Protein AF-A0A3A0CJB0-F1 (afdb_monomer_lite)

Foldseek 3Di:
DDDPDPPPPPPPPPPDPDPPDPDVVVVVVVVVVVVVVVCVVPVPVSVVVVVVVVVVVVVVVVVVVVVVVVVVVCVVDPPSVVDDQDWDQDPNDTDQADVFVVCVVPPVVDPGGDGDDPDQDFDDDDNDTDGDD

Sequence (133 aa):
MLMWISECGLKTSIQHPQSQIPNGEAMLGNYLRIALRNLLKHKGYSFINLFGLALGLSCCILLANLILHELSYDKFHEKAERIHRVVLTLKGETGYATPAPALEQQIPEIEKAVRFLSTQTVVQYEEKMFVES

Structure (mmCIF, N/CA/C/O backbone):
data_AF-A0A3A0CJB0-F1
#
_entry.id   AF-A0A3A0CJB0-F1
#
loop_
_atom_site.group_PDB
_atom_site.id
_atom_site.type_symbol
_atom_site.label_atom_id
_atom_site.label_alt_id
_atom_site.label_comp_id
_atom_site.label_asym_id
_atom_site.label_entity_id
_atom_site.label_seq_id
_atom_site.pdbx_PDB_ins_code
_atom_site.Cartn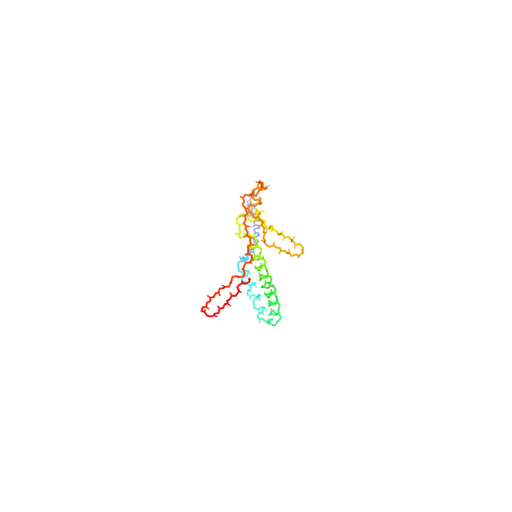_x
_atom_site.Cartn_y
_atom_site.Cartn_z
_atom_site.occupancy
_atom_site.B_iso_or_equiv
_atom_site.auth_seq_id
_atom_site.auth_comp_id
_atom_site.auth_asym_id
_atom_site.auth_atom_id
_atom_site.pdbx_PDB_model_num
ATOM 1 N N . MET A 1 1 ? -3.882 62.899 -74.659 1.00 43.78 1 MET A N 1
ATOM 2 C CA . MET A 1 1 ? -5.295 62.465 -74.636 1.00 43.78 1 MET A CA 1
ATOM 3 C C . MET A 1 1 ? -5.320 60.990 -74.237 1.00 43.78 1 MET A C 1
ATOM 5 O O . MET A 1 1 ? -5.319 60.110 -75.075 1.00 43.78 1 MET A O 1
ATOM 9 N N . LEU A 1 2 ? -4.914 60.712 -72.997 1.00 46.31 2 LEU A N 1
ATOM 10 C CA . LEU A 1 2 ? -5.832 60.454 -71.874 1.00 46.31 2 LEU A CA 1
ATOM 11 C C . LEU A 1 2 ? -6.628 59.139 -72.013 1.00 46.31 2 LEU A C 1
ATOM 13 O O . LEU A 1 2 ? -7.817 59.110 -71.739 1.00 46.31 2 LEU A O 1
ATOM 17 N N . MET A 1 3 ? -5.977 58.049 -72.430 1.00 45.81 3 MET A N 1
ATOM 18 C CA . MET A 1 3 ? -6.575 56.700 -72.410 1.00 45.81 3 MET A CA 1
ATOM 19 C C . MET A 1 3 ? -5.622 55.604 -71.897 1.00 45.81 3 MET A C 1
ATOM 21 O O . MET A 1 3 ? -5.921 54.426 -72.028 1.00 45.81 3 MET A O 1
ATOM 25 N N . TRP A 1 4 ? -4.480 55.966 -71.298 1.00 38.88 4 TRP A N 1
ATOM 26 C CA . TRP A 1 4 ? -3.404 55.011 -70.971 1.00 38.88 4 TRP A CA 1
ATOM 27 C C . TRP A 1 4 ? -3.021 54.943 -69.480 1.00 38.88 4 TRP A C 1
ATOM 29 O O . TRP A 1 4 ? -1.917 54.530 -69.151 1.00 38.88 4 TRP A O 1
ATOM 39 N N . ILE A 1 5 ? -3.907 55.360 -68.563 1.00 48.25 5 ILE A N 1
ATOM 40 C CA . ILE A 1 5 ? -3.621 55.373 -67.106 1.00 48.25 5 ILE A CA 1
ATOM 41 C C . ILE A 1 5 ? -4.540 54.423 -66.300 1.00 48.25 5 ILE A C 1
ATOM 43 O O . ILE A 1 5 ? -4.439 54.363 -65.082 1.00 48.25 5 ILE A O 1
ATOM 47 N N . SER A 1 6 ? -5.413 53.618 -66.922 1.00 55.12 6 SER A N 1
ATOM 48 C CA . SER A 1 6 ? -6.436 52.877 -66.150 1.00 55.12 6 SER A CA 1
ATOM 49 C C . SER A 1 6 ? -6.124 51.419 -65.771 1.00 55.12 6 SER A C 1
ATOM 51 O O . SER A 1 6 ? -6.964 50.811 -65.114 1.00 55.12 6 SER A O 1
ATOM 53 N N . GLU A 1 7 ? -4.966 50.839 -66.115 1.00 56.97 7 GLU A N 1
ATOM 54 C CA . GLU A 1 7 ? -4.713 49.402 -65.851 1.00 56.97 7 GLU A CA 1
ATOM 55 C C . GLU A 1 7 ? -3.355 49.057 -65.212 1.00 56.97 7 GLU A C 1
ATOM 57 O O . GLU A 1 7 ? -2.895 47.924 -65.293 1.00 56.97 7 GLU A O 1
ATOM 62 N N . CYS A 1 8 ? -2.730 49.971 -64.465 1.00 44.38 8 CYS A N 1
ATOM 63 C CA . CYS A 1 8 ? -1.638 49.596 -63.549 1.00 44.38 8 CYS A CA 1
ATOM 64 C C . CYS A 1 8 ? -2.172 49.260 -62.146 1.00 44.38 8 CYS A C 1
ATOM 66 O O . CYS A 1 8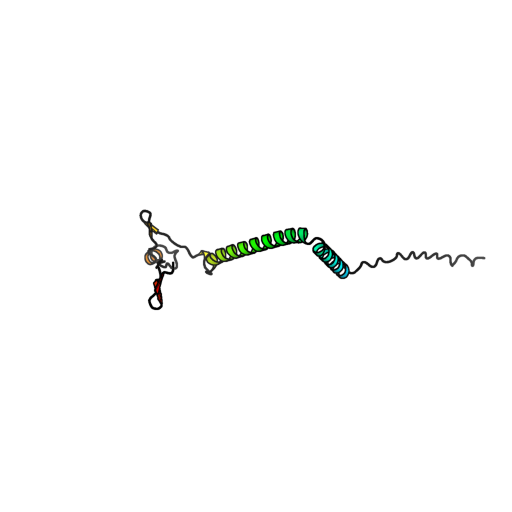 ? -1.703 49.766 -61.129 1.00 44.38 8 CYS A O 1
ATOM 68 N N . GLY A 1 9 ? -3.175 48.384 -62.088 1.00 52.38 9 GLY A N 1
ATOM 69 C CA . GLY A 1 9 ? -3.563 47.695 -60.862 1.00 52.38 9 GLY A CA 1
ATOM 70 C C . GLY A 1 9 ? -2.598 46.544 -60.604 1.00 52.38 9 GLY A C 1
ATOM 71 O O . GLY A 1 9 ? -2.927 45.392 -60.879 1.00 52.38 9 GLY A O 1
ATOM 72 N N . LEU A 1 10 ? -1.393 46.850 -60.112 1.00 50.12 10 LEU A N 1
ATOM 73 C CA . LEU A 1 10 ? -0.389 45.855 -59.737 1.00 50.12 10 LEU A CA 1
ATOM 74 C C . LEU A 1 10 ? -0.880 45.087 -58.499 1.00 50.12 10 LEU A C 1
ATOM 76 O O . LEU A 1 10 ? -0.536 45.389 -57.359 1.00 50.12 10 LEU A O 1
ATOM 80 N N . LYS A 1 11 ? -1.739 44.092 -58.721 1.00 55.75 11 LYS A N 1
ATOM 81 C CA . LYS A 1 11 ? -2.146 43.128 -57.704 1.00 55.75 11 LYS A CA 1
ATOM 82 C C . LYS A 1 11 ? -0.994 42.140 -57.528 1.00 55.75 11 LYS A C 1
ATOM 84 O O . LYS A 1 11 ? -1.006 41.044 -58.079 1.00 55.75 11 LYS A O 1
ATOM 89 N N . THR A 1 12 ? 0.034 42.531 -56.782 1.00 57.44 12 THR A N 1
ATOM 90 C CA . THR A 1 12 ? 1.063 41.603 -56.303 1.00 57.44 12 THR A CA 1
ATOM 91 C C . THR A 1 12 ? 0.447 40.718 -55.224 1.00 57.44 12 THR A C 1
ATOM 93 O O . THR A 1 12 ? 0.635 40.910 -54.026 1.00 57.44 12 THR A O 1
ATOM 96 N N . SER A 1 13 ? -0.344 39.728 -55.643 1.00 56.69 13 SER A N 1
ATOM 97 C CA . SER A 1 13 ? -0.757 38.639 -54.766 1.00 56.69 13 SER A CA 1
ATOM 98 C C . SER A 1 13 ? 0.456 37.747 -54.519 1.00 56.69 13 SER A C 1
ATOM 100 O O . SER A 1 13 ? 0.666 36.753 -55.212 1.00 56.69 13 SER A O 1
ATOM 102 N N . ILE A 1 14 ? 1.280 38.127 -53.545 1.00 63.25 14 ILE A N 1
ATOM 103 C CA . ILE A 1 14 ? 2.262 37.227 -52.951 1.00 63.25 14 ILE A CA 1
ATOM 104 C C . ILE A 1 14 ? 1.447 36.138 -52.248 1.00 63.25 14 ILE A C 1
ATOM 106 O O . ILE A 1 14 ? 0.961 36.322 -51.133 1.00 63.25 14 ILE A O 1
ATOM 110 N N . GLN A 1 15 ? 1.217 35.021 -52.936 1.00 67.38 15 GLN A N 1
ATOM 111 C CA . GLN A 1 15 ? 0.691 33.819 -52.306 1.00 67.38 15 GLN A CA 1
ATOM 112 C C . GLN A 1 15 ? 1.795 33.263 -51.408 1.00 67.38 15 GLN A C 1
ATOM 114 O O . GLN A 1 15 ? 2.752 32.653 -51.880 1.00 67.38 15 GLN A O 1
ATOM 119 N N . HIS A 1 16 ? 1.681 33.504 -50.103 1.00 62.53 16 HIS A N 1
ATOM 120 C CA . HIS A 1 16 ? 2.472 32.774 -49.121 1.00 62.53 16 HIS A CA 1
ATOM 121 C C . HIS A 1 16 ? 2.074 31.288 -49.200 1.00 62.53 16 HIS A C 1
ATOM 123 O O . HIS A 1 16 ? 0.880 30.990 -49.091 1.00 62.53 16 HIS A O 1
ATOM 129 N N . PRO A 1 17 ? 3.018 30.346 -49.395 1.00 63.34 17 PRO A N 1
ATOM 130 C CA . PRO A 1 17 ? 2.696 28.927 -49.380 1.00 63.34 17 PRO A CA 1
ATOM 131 C C . PRO A 1 17 ? 2.147 28.569 -47.998 1.00 63.34 17 PRO A C 1
ATOM 133 O O . PRO A 1 17 ? 2.796 28.798 -46.977 1.00 63.34 17 PRO A O 1
ATOM 136 N N . GLN A 1 18 ? 0.926 28.043 -47.966 1.00 64.44 18 GLN A N 1
ATOM 137 C CA . GLN A 1 18 ? 0.318 27.530 -46.744 1.00 64.44 18 GLN A CA 1
ATOM 138 C C . GLN A 1 18 ? 1.102 26.279 -46.331 1.00 64.44 18 GLN A C 1
ATOM 140 O O . GLN A 1 18 ? 1.071 25.266 -47.031 1.00 64.44 18 GLN A O 1
ATOM 145 N N . SER A 1 19 ? 1.838 26.350 -45.220 1.00 68.50 19 SER A N 1
ATOM 146 C CA . SER A 1 19 ? 2.476 25.179 -44.626 1.00 68.50 19 SER A CA 1
ATOM 147 C C . SER A 1 19 ? 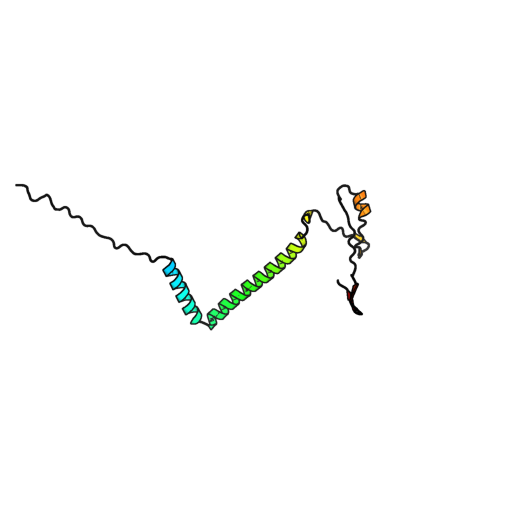1.382 24.222 -44.162 1.00 68.50 19 SER A C 1
ATOM 149 O O . SER A 1 19 ? 0.654 24.495 -43.210 1.00 68.50 19 SER A O 1
ATOM 151 N N . GLN A 1 20 ? 1.242 23.087 -44.843 1.00 66.81 20 GLN A N 1
ATOM 152 C CA . GLN A 1 20 ? 0.403 22.006 -44.341 1.00 66.81 20 GLN A CA 1
ATOM 153 C C . GLN A 1 20 ? 1.083 21.427 -43.097 1.00 66.81 20 GLN A C 1
ATOM 155 O O . GLN A 1 20 ? 2.032 20.651 -43.199 1.00 66.81 20 GLN A O 1
ATOM 160 N N . ILE A 1 21 ? 0.641 21.864 -41.915 1.00 66.75 21 ILE A N 1
ATOM 161 C CA . ILE A 1 21 ? 1.051 21.272 -40.643 1.00 66.75 21 ILE A CA 1
ATOM 162 C C . ILE A 1 21 ? 0.514 19.834 -40.652 1.00 66.75 21 ILE A C 1
ATOM 164 O O . ILE A 1 21 ? -0.700 19.653 -40.769 1.00 66.75 21 ILE A O 1
ATOM 168 N N . PRO A 1 22 ? 1.371 18.802 -40.578 1.00 66.31 22 PRO A N 1
ATOM 169 C CA . PRO A 1 22 ? 0.896 17.429 -40.554 1.00 66.31 22 PRO A CA 1
ATOM 170 C C . PRO A 1 22 ? -0.028 17.231 -39.350 1.00 66.31 22 PRO A C 1
ATOM 172 O O . PRO A 1 22 ? 0.280 17.677 -38.244 1.00 66.31 22 PRO A O 1
ATOM 175 N N . ASN A 1 23 ? -1.157 16.552 -39.570 1.00 72.06 23 ASN A N 1
ATOM 176 C CA . ASN A 1 23 ? -2.091 16.179 -38.510 1.00 72.06 23 ASN A CA 1
ATOM 177 C C . ASN A 1 23 ? -1.309 15.502 -37.370 1.00 72.06 23 ASN A C 1
ATOM 179 O O . ASN A 1 23 ? -0.546 14.566 -37.621 1.00 72.06 23 ASN A O 1
ATOM 183 N N . GLY A 1 24 ? -1.478 15.971 -36.128 1.00 68.06 24 GLY A N 1
ATOM 184 C CA . GLY A 1 24 ? -0.687 15.514 -34.973 1.00 68.06 24 GLY A CA 1
ATOM 185 C C . GLY A 1 24 ? -0.704 13.994 -34.761 1.00 68.06 24 GLY A C 1
ATOM 186 O O . GLY A 1 24 ? 0.273 13.425 -34.273 1.00 68.06 24 GLY A O 1
ATOM 187 N N . GLU A 1 25 ? -1.758 13.321 -35.226 1.00 69.56 25 GLU A N 1
ATOM 188 C CA . GLU A 1 25 ? -1.886 11.861 -35.196 1.00 69.56 25 GLU A CA 1
ATOM 189 C C . GLU A 1 25 ? -0.808 11.142 -36.027 1.00 69.56 25 GLU A C 1
ATOM 191 O O . GLU A 1 25 ? -0.241 10.141 -35.584 1.00 69.56 25 GLU A O 1
ATOM 196 N N . ALA A 1 26 ? -0.443 11.684 -37.195 1.00 72.69 26 ALA A N 1
ATOM 197 C CA . ALA A 1 26 ? 0.606 11.117 -38.046 1.00 72.69 26 ALA A CA 1
ATOM 198 C C . ALA A 1 26 ? 2.008 11.298 -37.435 1.00 72.69 26 ALA A C 1
ATOM 200 O O . ALA A 1 26 ? 2.885 10.445 -37.596 1.00 72.69 26 ALA A O 1
ATOM 201 N N . MET A 1 27 ? 2.215 12.389 -36.692 1.00 81.62 27 MET A N 1
ATOM 202 C CA . MET A 1 27 ? 3.479 12.675 -36.013 1.00 81.62 27 MET A CA 1
ATOM 203 C C . MET A 1 27 ? 3.691 11.756 -34.803 1.00 81.62 27 MET A C 1
ATOM 205 O O . MET A 1 27 ? 4.758 11.151 -34.690 1.00 81.62 27 MET A O 1
ATOM 209 N N . LEU A 1 28 ? 2.677 11.576 -33.942 1.00 85.06 28 LEU A N 1
ATOM 210 C CA . LEU A 1 28 ? 2.753 10.685 -32.772 1.00 85.06 28 LEU A CA 1
ATOM 211 C C . LEU A 1 28 ? 3.105 9.247 -33.168 1.00 85.06 28 LEU A C 1
ATOM 213 O O . LEU A 1 28 ? 4.008 8.647 -32.581 1.00 85.06 28 LEU A O 1
ATOM 217 N N . GLY A 1 29 ? 2.461 8.718 -34.212 1.00 84.81 29 GLY A N 1
ATOM 218 C CA . GLY A 1 29 ? 2.752 7.378 -34.724 1.00 84.81 29 GLY A CA 1
ATOM 219 C C . GLY A 1 29 ? 4.201 7.218 -35.197 1.00 84.81 29 GLY A C 1
ATOM 220 O O . GLY A 1 29 ? 4.833 6.193 -34.930 1.00 84.81 29 GLY A O 1
ATOM 221 N N . ASN A 1 30 ? 4.768 8.242 -35.842 1.00 85.94 30 ASN A N 1
ATOM 222 C CA . ASN A 1 30 ? 6.163 8.214 -36.276 1.00 85.94 30 ASN A CA 1
ATOM 223 C C . ASN A 1 30 ? 7.138 8.252 -35.088 1.00 85.94 30 ASN A C 1
ATOM 225 O O . ASN A 1 30 ? 8.084 7.465 -35.054 1.00 85.94 30 ASN A O 1
ATOM 229 N N . TYR A 1 31 ? 6.892 9.092 -34.078 1.00 89.81 31 TYR A N 1
ATOM 230 C CA . TYR A 1 31 ? 7.727 9.136 -32.871 1.00 89.81 31 TYR A CA 1
ATOM 231 C C . TYR A 1 31 ? 7.697 7.816 -32.093 1.00 89.81 31 TYR A C 1
ATOM 233 O O . TYR A 1 31 ? 8.757 7.312 -31.720 1.00 89.81 31 TYR A O 1
ATOM 241 N N . LEU A 1 32 ? 6.519 7.207 -31.923 1.00 88.88 32 LEU A N 1
ATOM 242 C CA . LEU A 1 32 ? 6.368 5.875 -31.322 1.00 88.88 32 LEU A CA 1
ATOM 243 C C . LEU A 1 32 ? 7.138 4.810 -32.114 1.00 88.88 32 LEU A C 1
ATOM 245 O O . LEU A 1 32 ? 7.879 4.013 -31.537 1.00 88.88 32 LEU A O 1
ATOM 249 N N . ARG A 1 33 ? 7.036 4.828 -33.447 1.00 86.69 33 ARG A N 1
ATOM 250 C CA . ARG A 1 33 ? 7.748 3.887 -34.323 1.00 86.69 33 ARG A CA 1
ATOM 251 C C . ARG A 1 33 ? 9.268 4.050 -34.245 1.00 86.69 33 ARG A C 1
ATOM 253 O O . ARG A 1 33 ? 9.991 3.052 -34.214 1.00 86.69 33 ARG A O 1
ATOM 260 N N . ILE A 1 34 ? 9.760 5.288 -34.199 1.00 87.81 34 ILE A N 1
ATOM 261 C CA . ILE A 1 34 ? 11.189 5.599 -34.061 1.00 87.81 34 ILE A CA 1
ATOM 262 C C . ILE A 1 34 ? 11.694 5.181 -32.675 1.00 87.81 34 ILE A C 1
ATOM 264 O O . ILE A 1 34 ? 12.735 4.528 -32.584 1.00 87.81 34 ILE A O 1
ATOM 268 N N . ALA A 1 35 ? 10.945 5.488 -31.614 1.00 86.31 35 ALA A N 1
ATOM 269 C CA . ALA A 1 35 ? 11.281 5.112 -30.246 1.00 86.31 35 ALA A CA 1
ATOM 270 C C . ALA A 1 35 ? 11.374 3.588 -30.087 1.00 86.31 35 ALA A C 1
ATOM 272 O O . ALA A 1 35 ? 12.383 3.097 -29.587 1.00 86.31 35 ALA A O 1
ATOM 273 N N . LEU A 1 36 ? 10.397 2.832 -30.603 1.00 85.69 36 LEU A N 1
ATOM 274 C CA . LEU A 1 36 ? 10.410 1.364 -30.582 1.00 85.69 36 LEU A CA 1
ATOM 275 C C . LEU A 1 36 ? 11.610 0.787 -31.342 1.00 85.69 36 LEU A C 1
ATOM 277 O O . LEU A 1 36 ? 12.277 -0.127 -30.854 1.00 85.69 36 LEU A O 1
ATOM 281 N N . ARG A 1 37 ? 11.942 1.343 -32.515 1.00 85.88 37 ARG A N 1
ATOM 282 C CA . ARG A 1 37 ? 13.111 0.896 -33.287 1.00 85.88 37 ARG A CA 1
ATOM 283 C C . ARG A 1 37 ? 14.425 1.190 -32.562 1.00 85.88 37 ARG A C 1
ATOM 285 O O . ARG A 1 37 ? 15.356 0.394 -32.658 1.00 85.88 37 ARG A O 1
ATOM 292 N N . ASN A 1 38 ? 14.496 2.297 -31.826 1.00 84.50 38 ASN A N 1
ATOM 293 C CA . ASN A 1 38 ? 15.662 2.660 -31.025 1.00 84.50 38 ASN A CA 1
ATOM 294 C C . ASN A 1 38 ? 15.805 1.763 -29.780 1.00 84.50 38 ASN A C 1
ATOM 296 O O . ASN A 1 38 ? 16.893 1.266 -29.493 1.00 84.50 38 ASN A O 1
ATOM 300 N N . LEU A 1 39 ? 14.687 1.460 -29.113 1.00 85.19 39 LEU A N 1
ATOM 301 C CA . LEU A 1 39 ? 14.622 0.547 -27.967 1.00 85.19 39 LEU A CA 1
ATOM 302 C C . LEU A 1 39 ? 15.094 -0.870 -28.339 1.00 85.19 39 LEU A C 1
ATOM 304 O O . LEU A 1 39 ? 15.861 -1.496 -27.612 1.00 85.19 39 LEU A O 1
ATOM 308 N N . LEU A 1 40 ? 14.690 -1.356 -29.518 1.00 82.81 40 LEU A N 1
ATOM 309 C CA . LEU A 1 40 ? 15.100 -2.659 -30.052 1.00 82.81 40 LEU A CA 1
ATOM 310 C C . LEU A 1 40 ? 16.557 -2.692 -30.536 1.00 82.81 40 LEU A C 1
ATOM 312 O O . LEU A 1 40 ? 17.134 -3.776 -30.632 1.00 82.81 40 LEU A O 1
ATOM 316 N N . LYS A 1 41 ? 17.155 -1.537 -30.855 1.00 87.44 41 LYS A N 1
ATOM 317 C CA . LYS A 1 41 ? 18.561 -1.427 -31.275 1.00 87.44 41 LYS A CA 1
ATOM 318 C C . LYS A 1 41 ? 19.513 -1.449 -30.074 1.00 87.44 41 LYS A C 1
ATOM 320 O O . LYS A 1 41 ? 20.578 -2.051 -30.162 1.00 87.44 41 LYS A O 1
ATOM 325 N N . HIS A 1 42 ? 19.108 -0.870 -28.943 1.00 87.12 42 HIS A N 1
ATOM 326 C CA . HIS A 1 42 ? 19.898 -0.796 -27.706 1.00 87.12 42 HIS A CA 1
ATOM 327 C C . HIS A 1 42 ? 19.360 -1.722 -26.600 1.00 87.12 42 HIS A C 1
ATOM 329 O O . HIS A 1 42 ? 19.162 -1.306 -25.459 1.00 87.12 42 HIS A O 1
ATOM 335 N N . LYS A 1 43 ? 19.160 -3.008 -26.930 1.00 80.81 43 LYS A N 1
ATOM 336 C CA . LYS A 1 43 ? 18.446 -3.986 -26.085 1.00 80.81 43 LYS A CA 1
ATOM 337 C C . LYS A 1 43 ? 18.959 -4.085 -24.646 1.00 80.81 43 LYS A C 1
ATOM 339 O O . LYS A 1 43 ? 18.145 -4.108 -23.739 1.00 80.81 43 LYS A O 1
ATOM 344 N N . GLY A 1 44 ? 20.274 -4.128 -24.421 1.00 87.31 44 GLY A N 1
ATOM 345 C CA . GLY A 1 44 ? 20.831 -4.291 -23.068 1.00 87.31 44 GLY A CA 1
ATOM 346 C C . GLY A 1 44 ? 20.547 -3.098 -22.150 1.00 87.31 44 GLY A C 1
ATOM 347 O O . GLY A 1 44 ? 19.998 -3.260 -21.064 1.00 87.31 44 GLY A O 1
ATOM 348 N N . TYR A 1 45 ? 20.865 -1.887 -22.614 1.00 87.56 45 TYR A N 1
ATOM 349 C CA . TYR A 1 45 ? 20.669 -0.660 -21.838 1.00 87.56 45 TYR A CA 1
ATOM 350 C C . TYR A 1 45 ? 19.183 -0.340 -21.635 1.00 87.56 45 TYR A C 1
ATOM 352 O O . TYR A 1 45 ? 18.751 -0.039 -20.523 1.00 87.56 45 TYR A O 1
ATOM 360 N N . SER A 1 46 ? 18.380 -0.466 -22.695 1.00 89.44 46 SER A N 1
ATOM 361 C CA . SER A 1 46 ? 16.938 -0.246 -22.607 1.00 89.44 46 SER A CA 1
ATOM 362 C C . SER A 1 46 ? 16.241 -1.286 -21.730 1.00 89.44 46 SER A C 1
ATOM 364 O O . SER A 1 46 ? 15.303 -0.926 -21.026 1.00 89.44 46 SER A O 1
ATOM 366 N N . PHE A 1 47 ? 16.705 -2.543 -21.721 1.00 91.06 47 PHE A N 1
ATOM 367 C CA . PHE A 1 47 ? 16.142 -3.583 -20.860 1.00 91.06 47 PHE A CA 1
ATOM 368 C C . PHE A 1 47 ? 16.365 -3.273 -19.384 1.00 91.06 47 PHE A C 1
ATOM 370 O O . PHE A 1 47 ? 15.399 -3.253 -18.635 1.00 91.06 47 PHE A O 1
ATOM 377 N N . ILE A 1 48 ? 17.600 -2.970 -18.972 1.00 94.56 48 ILE A N 1
ATOM 378 C CA . ILE A 1 48 ? 17.904 -2.679 -17.561 1.00 94.56 48 ILE A CA 1
ATOM 379 C C . ILE A 1 48 ? 17.085 -1.479 -17.069 1.00 94.56 48 ILE A C 1
ATOM 381 O O . ILE A 1 48 ? 16.492 -1.539 -15.994 1.00 94.56 48 ILE A O 1
ATOM 385 N N . ASN A 1 49 ? 17.001 -0.415 -17.873 1.00 91.00 49 ASN A N 1
ATOM 386 C CA . ASN A 1 49 ? 16.300 0.802 -17.472 1.00 91.00 49 ASN A CA 1
ATOM 387 C C . ASN A 1 49 ? 14.774 0.601 -17.400 1.00 91.00 49 ASN A C 1
ATOM 389 O O . ASN A 1 49 ? 14.130 1.026 -16.444 1.00 91.00 49 ASN A O 1
ATOM 393 N N . LEU A 1 50 ? 14.191 -0.097 -18.382 1.00 93.50 50 LEU A N 1
ATOM 394 C CA . LEU A 1 50 ? 12.759 -0.399 -18.391 1.00 93.50 50 LEU A CA 1
ATOM 395 C C . LEU A 1 50 ? 12.382 -1.403 -17.298 1.00 93.50 50 LEU A C 1
ATOM 397 O O . LEU A 1 50 ? 11.347 -1.253 -16.658 1.00 93.50 50 LEU A O 1
ATOM 401 N N . PHE A 1 51 ? 13.224 -2.410 -17.068 1.00 95.88 51 PHE A N 1
ATOM 402 C CA . PHE A 1 51 ? 12.998 -3.433 -16.056 1.00 95.88 51 PHE A CA 1
ATOM 403 C C . PHE A 1 51 ? 13.089 -2.857 -14.643 1.00 95.88 51 PHE A C 1
ATOM 405 O O . PHE A 1 51 ? 12.214 -3.124 -13.825 1.00 95.88 51 PHE A O 1
ATOM 412 N N . GLY A 1 52 ? 14.086 -2.010 -14.369 1.00 95.00 52 GLY A N 1
ATOM 413 C CA . GLY A 1 52 ? 14.194 -1.304 -13.092 1.00 95.00 52 GLY A CA 1
ATOM 414 C C . GLY A 1 52 ? 12.984 -0.406 -12.822 1.00 95.00 52 GLY A C 1
ATOM 415 O O . GLY A 1 52 ? 12.416 -0.448 -11.732 1.00 95.00 52 GLY A O 1
ATOM 416 N N . LEU A 1 53 ? 12.533 0.341 -13.836 1.00 95.31 53 LEU A N 1
ATOM 417 C CA . LEU A 1 53 ? 11.329 1.168 -13.737 1.00 95.31 53 LEU A CA 1
ATOM 418 C C . LEU A 1 53 ? 10.069 0.320 -13.485 1.00 95.31 53 LEU A C 1
ATOM 420 O O . LEU A 1 53 ? 9.273 0.641 -12.603 1.00 95.31 53 LEU A O 1
ATOM 424 N N . ALA A 1 54 ? 9.897 -0.771 -14.235 1.00 97.00 54 ALA A N 1
ATOM 425 C CA . ALA A 1 54 ? 8.743 -1.657 -14.116 1.00 97.00 54 ALA A CA 1
ATOM 426 C C . ALA A 1 54 ? 8.690 -2.351 -12.747 1.00 97.00 54 ALA A C 1
ATOM 428 O O . ALA A 1 54 ? 7.631 -2.388 -12.123 1.00 97.00 54 ALA A O 1
ATOM 429 N N . LEU A 1 55 ? 9.827 -2.853 -12.251 1.00 97.44 55 LEU A N 1
ATOM 430 C CA . LEU A 1 55 ? 9.914 -3.462 -10.924 1.00 97.44 55 LEU A CA 1
ATOM 431 C C . LEU A 1 55 ? 9.646 -2.453 -9.807 1.00 97.44 55 LEU A C 1
ATOM 433 O O . LEU A 1 55 ? 8.904 -2.770 -8.880 1.00 97.44 55 LEU A O 1
ATOM 437 N N . GLY A 1 56 ? 10.203 -1.242 -9.902 1.00 97.31 56 GLY A N 1
ATOM 438 C CA . GLY A 1 56 ? 9.942 -0.180 -8.932 1.00 97.31 56 GLY A CA 1
ATOM 439 C C . GLY A 1 56 ? 8.454 0.158 -8.855 1.00 97.31 56 GLY A C 1
ATOM 440 O O . GLY A 1 56 ? 7.872 0.152 -7.773 1.00 97.31 56 GLY A O 1
ATOM 441 N N . LEU A 1 57 ? 7.812 0.357 -10.011 1.00 97.56 57 LEU A N 1
ATOM 442 C CA . LEU A 1 57 ? 6.379 0.638 -10.081 1.00 97.56 57 LEU A CA 1
ATOM 443 C C . LEU A 1 57 ? 5.537 -0.529 -9.545 1.00 97.56 57 LEU A C 1
ATOM 445 O O . LEU A 1 57 ? 4.611 -0.306 -8.768 1.00 97.56 57 LEU A O 1
ATOM 449 N N . SER A 1 58 ? 5.876 -1.768 -9.911 1.00 97.50 58 SER A N 1
ATOM 450 C CA . SER A 1 58 ? 5.179 -2.961 -9.424 1.00 97.50 58 SER A CA 1
ATOM 451 C C . SER A 1 58 ? 5.266 -3.087 -7.903 1.00 97.50 58 SER A C 1
ATOM 453 O O . SER A 1 58 ? 4.260 -3.365 -7.257 1.00 97.50 58 SER A O 1
ATOM 455 N N . CYS A 1 59 ? 6.448 -2.861 -7.322 1.00 97.62 59 CYS A N 1
ATOM 456 C CA . CYS A 1 59 ? 6.650 -2.901 -5.876 1.00 97.62 59 CYS A CA 1
ATOM 457 C C . CYS A 1 59 ? 5.816 -1.825 -5.166 1.00 97.62 59 CYS A C 1
ATOM 459 O O . CYS A 1 59 ? 5.095 -2.130 -4.218 1.00 97.62 59 CYS A O 1
ATOM 461 N N . CYS A 1 60 ? 5.832 -0.588 -5.675 1.00 97.19 60 CYS A N 1
ATOM 462 C CA . CYS A 1 60 ? 5.018 0.503 -5.137 1.00 97.19 60 CYS A CA 1
ATOM 463 C C . CYS A 1 60 ? 3.517 0.182 -5.167 1.00 97.19 60 CYS A C 1
ATOM 465 O O . CYS A 1 60 ? 2.821 0.444 -4.189 1.00 97.19 60 CYS A O 1
ATOM 467 N N . ILE A 1 61 ? 3.016 -0.407 -6.257 1.00 97.12 61 ILE A N 1
ATOM 468 C CA . ILE A 1 61 ? 1.602 -0.791 -6.380 1.00 97.12 61 ILE A CA 1
ATOM 469 C C . ILE A 1 61 ? 1.245 -1.906 -5.392 1.00 97.12 61 ILE A C 1
ATOM 471 O O . ILE A 1 61 ? 0.206 -1.820 -4.740 1.00 97.12 61 ILE A O 1
ATOM 475 N N . LEU A 1 62 ? 2.092 -2.930 -5.250 1.00 97.06 62 LEU A N 1
ATOM 476 C CA . LEU A 1 62 ? 1.858 -4.019 -4.296 1.00 97.06 62 LEU A CA 1
ATOM 477 C C . LEU A 1 62 ? 1.827 -3.506 -2.852 1.00 97.06 62 LEU A C 1
ATOM 479 O O . LEU A 1 62 ? 0.922 -3.857 -2.099 1.00 97.06 62 LEU A O 1
ATOM 483 N N . LEU A 1 63 ? 2.768 -2.633 -2.484 1.00 96.75 63 LEU A N 1
ATOM 484 C CA . LEU A 1 63 ? 2.793 -2.007 -1.162 1.00 96.75 63 LEU A CA 1
ATOM 485 C C . LEU A 1 63 ? 1.570 -1.119 -0.925 1.00 96.75 63 LEU A C 1
ATOM 487 O O . LEU A 1 63 ? 0.955 -1.195 0.134 1.00 96.75 63 LEU A O 1
ATOM 491 N N . ALA A 1 64 ? 1.180 -0.307 -1.909 1.00 95.94 64 ALA A N 1
ATOM 492 C CA . ALA A 1 64 ? -0.020 0.515 -1.805 1.00 95.94 64 ALA A CA 1
ATOM 493 C C . ALA A 1 64 ? -1.278 -0.345 -1.626 1.00 95.94 64 ALA A C 1
ATOM 495 O O . ALA A 1 64 ? -2.128 -0.018 -0.804 1.00 95.94 64 ALA A O 1
ATOM 496 N N . ASN A 1 65 ? -1.383 -1.460 -2.353 1.00 94.81 65 ASN A N 1
ATOM 497 C CA . ASN A 1 65 ? -2.502 -2.387 -2.224 1.00 94.81 65 ASN A CA 1
ATOM 498 C C . ASN A 1 65 ? -2.554 -3.014 -0.822 1.00 94.81 65 ASN A C 1
ATOM 500 O O . ASN A 1 65 ? -3.612 -3.015 -0.203 1.00 94.81 65 ASN A O 1
ATOM 504 N N . LEU A 1 66 ? -1.406 -3.441 -0.287 1.00 94.31 66 LEU A N 1
ATOM 505 C CA . LEU A 1 66 ? -1.308 -3.965 1.077 1.00 94.31 66 LEU A CA 1
ATOM 506 C C . LEU A 1 66 ? -1.794 -2.944 2.115 1.00 94.31 66 LEU A C 1
ATOM 508 O O . LEU A 1 66 ? -2.602 -3.273 2.975 1.00 94.31 66 LEU A O 1
ATOM 512 N N . ILE A 1 67 ? -1.335 -1.696 2.015 1.00 92.94 67 ILE A N 1
ATOM 513 C CA . ILE A 1 67 ? -1.731 -0.629 2.944 1.00 92.94 67 ILE A CA 1
ATOM 514 C C . ILE A 1 67 ? -3.227 -0.331 2.820 1.00 92.94 67 ILE A C 1
ATOM 516 O O . ILE A 1 67 ? -3.908 -0.160 3.827 1.00 92.94 67 ILE A O 1
ATOM 520 N N . LEU A 1 68 ? -3.754 -0.271 1.595 1.00 89.12 68 LEU A N 1
ATOM 521 C CA . LEU A 1 68 ? -5.184 -0.065 1.367 1.00 89.12 68 LEU A CA 1
ATOM 522 C C . LEU A 1 68 ? -6.015 -1.203 1.956 1.00 89.12 68 LEU A C 1
ATOM 524 O O . LEU A 1 68 ? -7.059 -0.938 2.545 1.00 89.12 68 LEU A O 1
ATOM 528 N N . HIS A 1 69 ? -5.542 -2.442 1.832 1.00 86.50 69 HIS A N 1
ATOM 529 C CA . HIS A 1 69 ? -6.182 -3.597 2.440 1.00 86.50 69 HIS A CA 1
ATOM 530 C C . HIS A 1 69 ? -6.181 -3.489 3.972 1.00 86.50 69 HIS A C 1
ATOM 532 O O . HIS A 1 69 ? -7.241 -3.596 4.586 1.00 86.50 69 HIS A O 1
ATOM 538 N N . GLU A 1 70 ? -5.038 -3.176 4.583 1.00 85.25 70 GLU A N 1
ATOM 539 C CA . GLU A 1 70 ? -4.920 -3.005 6.037 1.00 85.25 70 GLU A CA 1
ATOM 540 C C . GLU A 1 70 ? -5.848 -1.894 6.561 1.00 85.25 70 GLU A C 1
ATOM 542 O O . GLU A 1 70 ? -6.644 -2.102 7.472 1.00 85.25 70 GLU A O 1
ATOM 547 N N . LEU A 1 71 ? -5.838 -0.725 5.912 1.00 81.88 71 LEU A N 1
ATOM 548 C CA . LEU A 1 71 ? -6.695 0.408 6.278 1.00 81.88 71 LEU A CA 1
ATOM 549 C C . LEU A 1 71 ? -8.187 0.149 6.031 1.00 81.88 71 LEU A C 1
ATOM 551 O O . LEU A 1 71 ? -9.037 0.800 6.643 1.00 81.88 71 LEU A O 1
ATOM 555 N N . SER A 1 72 ? -8.523 -0.748 5.102 1.00 77.38 72 SER A N 1
ATOM 556 C CA . SER A 1 72 ? -9.913 -1.130 4.843 1.00 77.38 72 SER A CA 1
ATOM 557 C C . SER A 1 72 ? -10.484 -2.024 5.944 1.00 77.38 72 SER A C 1
ATOM 559 O O . SER A 1 72 ? -11.684 -1.949 6.208 1.00 77.38 72 SER A O 1
ATOM 561 N N . TYR A 1 73 ? -9.635 -2.795 6.634 1.00 67.62 73 TYR A N 1
ATOM 562 C CA . TYR A 1 73 ? -10.035 -3.664 7.742 1.00 67.62 73 TYR A CA 1
ATOM 563 C C . TYR A 1 73 ? -10.625 -2.851 8.905 1.00 67.62 73 TYR A C 1
ATOM 565 O O . TYR A 1 73 ? -11.716 -3.153 9.391 1.00 67.62 73 TYR A O 1
ATOM 573 N N . ASP A 1 74 ? -9.978 -1.735 9.259 1.00 65.94 74 ASP A N 1
ATOM 574 C CA . ASP A 1 74 ? -10.465 -0.798 10.283 1.00 65.94 74 ASP A CA 1
ATOM 575 C C . ASP A 1 74 ? -11.781 -0.102 9.889 1.00 65.94 74 ASP A C 1
ATOM 577 O O . ASP A 1 74 ? -12.543 0.346 10.747 1.00 65.94 74 ASP A O 1
ATOM 581 N N . LYS A 1 75 ? -12.086 -0.030 8.587 1.00 69.75 75 LYS A N 1
ATOM 582 C CA . LYS A 1 75 ? -13.268 0.658 8.039 1.00 69.75 75 LYS A CA 1
ATOM 583 C C . LYS A 1 75 ? -14.394 -0.280 7.610 1.00 69.75 75 LYS A C 1
ATOM 585 O O . LYS A 1 75 ? -15.363 0.182 7.014 1.00 69.75 75 LYS A O 1
ATOM 590 N N . PHE A 1 76 ? -14.304 -1.574 7.913 1.00 68.50 76 PHE A N 1
ATOM 591 C CA . PHE A 1 76 ? -15.314 -2.551 7.497 1.00 68.50 76 PHE A CA 1
ATOM 592 C C . PHE A 1 76 ? -16.710 -2.280 8.096 1.00 68.50 76 PHE A C 1
ATOM 594 O O . PHE A 1 76 ? -17.727 -2.659 7.520 1.00 68.50 76 PHE A O 1
ATOM 601 N N . HIS A 1 77 ? -16.782 -1.595 9.241 1.00 71.25 77 HIS A N 1
ATOM 602 C CA . HIS A 1 77 ? -18.042 -1.280 9.911 1.00 71.25 77 HIS A CA 1
ATOM 603 C C . HIS A 1 77 ? -18.516 0.142 9.575 1.00 71.25 77 HIS A C 1
ATOM 605 O O . HIS A 1 77 ? -17.807 1.108 9.847 1.00 71.25 77 HIS A O 1
ATOM 611 N N . GLU A 1 78 ? -19.763 0.297 9.106 1.00 68.94 78 GLU A N 1
ATOM 612 C CA . GLU A 1 78 ? -20.382 1.609 8.802 1.00 68.94 78 GLU A CA 1
ATOM 613 C C . GLU A 1 78 ? -20.356 2.604 9.980 1.00 68.94 78 GLU A C 1
ATOM 615 O O . GLU A 1 78 ? -20.473 3.810 9.783 1.00 68.94 78 GLU A O 1
ATOM 620 N N . LYS A 1 79 ? -20.203 2.112 11.216 1.00 77.44 79 LYS A N 1
ATOM 621 C CA . LYS A 1 79 ? -20.137 2.915 12.448 1.00 77.44 79 LYS A CA 1
ATOM 622 C C . LYS A 1 79 ? -18.773 2.831 13.142 1.00 77.44 79 LYS A C 1
ATOM 624 O O . LYS A 1 79 ? -18.721 3.004 14.356 1.00 77.44 79 LYS A O 1
ATOM 629 N N . ALA A 1 80 ? -17.693 2.556 12.406 1.00 73.62 80 ALA A N 1
ATOM 630 C CA . ALA A 1 80 ? -16.348 2.354 12.959 1.00 73.62 80 ALA A CA 1
ATOM 631 C C . ALA A 1 80 ? -15.911 3.460 13.943 1.00 73.62 80 ALA A C 1
ATOM 633 O O . ALA A 1 80 ? -15.357 3.148 14.989 1.00 73.62 80 ALA A O 1
ATOM 634 N N . GLU A 1 81 ? -16.250 4.729 13.685 1.00 79.19 81 GLU A N 1
ATOM 635 C CA . GLU A 1 81 ? -15.912 5.855 14.578 1.00 79.19 81 GLU A CA 1
ATOM 636 C C . GLU A 1 81 ? -16.568 5.787 15.965 1.00 79.19 81 GLU A C 1
ATOM 638 O O . GLU A 1 81 ? -16.068 6.387 16.911 1.00 79.19 81 GLU A O 1
ATOM 643 N N . ARG A 1 82 ? -17.685 5.065 16.096 1.00 81.94 82 ARG A N 1
ATOM 644 C CA . ARG A 1 82 ? -18.436 4.904 17.350 1.00 81.94 82 ARG A CA 1
ATOM 645 C C . ARG A 1 82 ? -18.139 3.578 18.051 1.00 81.94 82 ARG A C 1
ATOM 647 O O . ARG A 1 82 ? -18.705 3.305 19.108 1.00 81.94 82 ARG A O 1
ATOM 654 N N . ILE A 1 83 ? -17.310 2.729 17.446 1.00 80.38 83 ILE A N 1
ATOM 655 C CA . ILE A 1 83 ? -16.954 1.414 17.974 1.00 80.38 83 ILE A CA 1
ATOM 656 C C . ILE A 1 83 ? -15.590 1.541 18.644 1.00 80.38 83 ILE A C 1
ATOM 658 O O . ILE A 1 83 ? -14.567 1.720 17.989 1.00 80.38 83 ILE A O 1
ATOM 662 N N . HIS A 1 84 ? -15.572 1.414 19.967 1.00 79.31 84 HIS A N 1
ATOM 663 C CA . HIS A 1 84 ? -14.344 1.467 20.752 1.00 79.31 84 HIS A CA 1
ATOM 664 C C . HIS A 1 84 ? -14.126 0.156 21.504 1.00 79.31 84 HIS A C 1
ATOM 666 O O . HIS A 1 84 ? -15.058 -0.433 22.055 1.00 79.31 84 HIS A O 1
ATOM 672 N N . ARG A 1 85 ? -12.868 -0.291 21.561 1.00 78.00 85 ARG A N 1
ATOM 673 C CA . ARG A 1 85 ? -12.460 -1.463 22.337 1.00 78.00 85 ARG A CA 1
ATOM 674 C C . ARG A 1 85 ? -11.937 -1.019 23.697 1.00 78.00 85 ARG A C 1
ATOM 676 O O . ARG A 1 85 ? -10.865 -0.431 23.799 1.00 78.00 85 ARG A O 1
ATOM 683 N N . VAL A 1 86 ? -12.683 -1.344 24.747 1.00 76.81 86 VAL A N 1
ATOM 684 C CA . VAL A 1 86 ? -12.253 -1.130 26.132 1.00 76.81 86 VAL A CA 1
ATOM 685 C C . VAL A 1 86 ? -11.350 -2.290 26.547 1.00 76.81 86 VAL A C 1
ATOM 687 O O . VAL A 1 86 ? -11.773 -3.445 26.495 1.00 76.81 86 VAL A O 1
ATOM 690 N N . VAL A 1 87 ? -10.113 -1.987 26.945 1.00 74.62 87 VAL A N 1
ATOM 691 C CA . VAL A 1 87 ? -9.136 -2.966 27.441 1.00 74.62 87 VAL A CA 1
ATOM 692 C C . VAL A 1 87 ? -8.968 -2.766 28.943 1.00 74.62 87 VAL A C 1
ATOM 694 O O . VAL A 1 87 ? -8.686 -1.655 29.388 1.00 74.62 87 VAL A O 1
ATOM 697 N N . LEU A 1 88 ? -9.150 -3.831 29.725 1.00 72.06 88 LEU A N 1
ATOM 698 C CA . LEU A 1 88 ? -8.977 -3.791 31.174 1.00 72.06 88 LEU A CA 1
ATOM 699 C C . LEU A 1 88 ? -7.617 -4.401 31.536 1.00 72.06 88 LEU A C 1
ATOM 701 O O . LEU A 1 88 ? -7.385 -5.585 31.308 1.00 72.06 88 LEU A O 1
ATOM 705 N N . THR A 1 89 ? -6.715 -3.615 32.119 1.00 68.88 89 THR A N 1
ATOM 706 C CA . THR A 1 89 ? -5.423 -4.126 32.603 1.00 68.88 89 THR A CA 1
ATOM 707 C C . THR A 1 89 ? -5.500 -4.335 34.109 1.00 68.88 89 THR A C 1
ATOM 709 O O . THR A 1 89 ? -5.561 -3.371 34.872 1.00 68.88 89 THR A O 1
ATOM 712 N N . LEU A 1 90 ? -5.494 -5.593 34.554 1.00 68.38 90 LEU A N 1
ATOM 713 C CA . LEU A 1 90 ? -5.493 -5.957 35.970 1.00 68.38 90 LEU A CA 1
ATOM 714 C C . LEU A 1 90 ? -4.107 -6.488 36.337 1.00 68.38 90 LEU A C 1
ATOM 716 O O . LEU A 1 90 ? -3.676 -7.518 35.837 1.00 68.38 90 LEU A O 1
ATOM 720 N N . LYS A 1 91 ? -3.393 -5.774 37.217 1.00 69.62 91 LYS A N 1
ATOM 721 C CA . LYS A 1 91 ? -2.069 -6.179 37.738 1.00 69.62 91 LYS A CA 1
ATOM 722 C C . LYS A 1 91 ? -1.039 -6.568 36.657 1.00 69.62 91 LYS A C 1
ATOM 724 O O . LYS A 1 91 ? -0.243 -7.475 36.860 1.00 69.62 91 LYS A O 1
ATOM 729 N N . GLY A 1 92 ? -1.031 -5.858 35.530 1.00 67.06 92 GLY A N 1
ATOM 730 C CA . GLY A 1 92 ? -0.075 -6.091 34.439 1.00 67.06 92 GLY A CA 1
ATOM 731 C C . GLY A 1 92 ? -0.499 -7.166 33.436 1.00 67.06 92 GLY A C 1
ATOM 732 O O . GLY A 1 92 ? 0.137 -7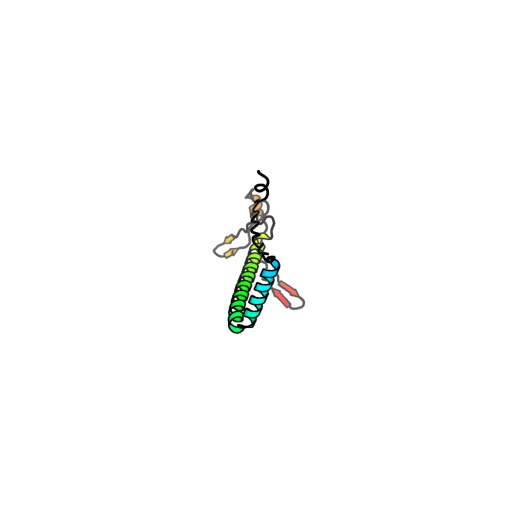.282 32.395 1.00 67.06 92 GLY A O 1
ATOM 733 N N . GLU A 1 93 ? -1.600 -7.877 33.690 1.00 60.62 93 GLU A N 1
ATOM 734 C CA . GLU A 1 93 ? -2.234 -8.757 32.713 1.00 60.62 93 GLU A CA 1
ATOM 735 C C . GLU A 1 93 ? -3.417 -8.031 32.064 1.00 60.62 93 GLU A C 1
ATOM 737 O O . GLU A 1 93 ? -4.332 -7.530 32.729 1.00 60.62 93 GLU A O 1
ATOM 742 N N . THR A 1 94 ? -3.388 -7.925 30.738 1.00 59.88 94 THR A N 1
ATOM 743 C CA . THR A 1 94 ? -4.508 -7.420 29.943 1.00 59.88 94 THR A CA 1
ATOM 744 C C . THR A 1 94 ? -5.612 -8.474 29.913 1.00 59.88 94 THR A C 1
ATOM 746 O O . THR A 1 94 ? -5.537 -9.469 29.196 1.00 59.88 94 THR A O 1
ATOM 749 N N . GLY A 1 95 ? -6.657 -8.259 30.709 1.00 59.16 95 GLY A N 1
ATOM 750 C CA . GLY A 1 95 ? -7.857 -9.083 30.717 1.00 59.16 95 GLY A CA 1
ATOM 751 C C . GLY A 1 95 ? -8.862 -8.598 29.673 1.00 59.16 95 GLY A C 1
ATOM 752 O O . GLY A 1 95 ? -9.215 -7.421 29.627 1.00 59.16 95 GLY A O 1
ATOM 753 N N . TYR A 1 96 ? -9.386 -9.514 28.856 1.00 58.94 96 TYR A N 1
ATOM 754 C CA . TYR A 1 96 ? -10.424 -9.212 27.855 1.00 58.94 96 TYR A CA 1
ATOM 755 C C . TYR A 1 96 ? -11.856 -9.200 28.425 1.00 58.94 96 TYR A C 1
ATOM 757 O O . TYR A 1 96 ? -12.835 -9.061 27.693 1.00 58.94 96 TYR A O 1
ATOM 765 N N . ALA A 1 97 ? -12.002 -9.333 29.743 1.00 62.53 97 ALA A N 1
ATOM 766 C CA . ALA A 1 97 ? -13.296 -9.393 30.409 1.00 62.53 97 ALA A CA 1
ATOM 767 C C . ALA A 1 97 ? -13.810 -7.990 30.768 1.00 62.53 97 ALA A C 1
ATOM 769 O O . ALA A 1 97 ? -13.857 -7.602 31.935 1.00 62.53 97 ALA A O 1
ATOM 770 N N . THR A 1 98 ? -14.227 -7.225 29.762 1.00 66.12 98 THR A N 1
ATOM 771 C CA . THR A 1 98 ? -14.942 -5.965 29.996 1.00 66.12 98 THR A CA 1
ATOM 772 C C . THR A 1 98 ? -16.336 -6.276 30.566 1.00 66.12 98 THR A C 1
ATOM 774 O O . THR A 1 98 ? -17.064 -7.096 29.988 1.00 66.12 98 THR A O 1
ATOM 777 N N . PRO A 1 99 ? -16.766 -5.665 31.688 1.00 72.00 99 PRO A N 1
ATOM 778 C CA . PRO A 1 99 ? -18.095 -5.884 32.254 1.00 72.00 99 PRO A CA 1
ATOM 779 C C . PRO A 1 99 ? -19.156 -5.126 31.437 1.00 72.00 99 PRO A C 1
ATOM 781 O O . PRO A 1 99 ? -19.750 -4.165 31.911 1.00 72.00 99 PRO A O 1
ATOM 784 N N . ALA A 1 100 ? -19.401 -5.581 30.204 1.00 75.88 100 ALA A N 1
ATOM 785 C CA . ALA A 1 100 ? -20.353 -5.003 29.253 1.00 75.88 100 ALA A CA 1
ATOM 786 C C . ALA A 1 100 ? -21.704 -4.571 29.874 1.00 75.88 100 ALA A C 1
ATOM 788 O O . ALA A 1 100 ? -22.049 -3.402 29.735 1.00 75.88 100 ALA A O 1
ATOM 789 N N . PRO A 1 101 ? -22.424 -5.417 30.643 1.00 79.44 101 PRO A N 1
ATOM 790 C CA . PRO A 1 101 ? -23.708 -5.007 31.221 1.00 79.44 101 PRO A CA 1
ATOM 791 C C . PRO A 1 101 ? -23.594 -3.918 32.300 1.00 79.44 101 PRO A C 1
ATOM 793 O O . PRO A 1 101 ? -24.533 -3.156 32.492 1.00 79.44 101 PRO A O 1
ATOM 796 N N . ALA A 1 102 ? -22.464 -3.817 33.010 1.00 81.00 102 ALA A N 1
ATOM 797 C CA . ALA A 1 102 ? -22.265 -2.750 33.993 1.00 81.00 102 ALA A CA 1
ATOM 798 C C . ALA A 1 102 ? -21.977 -1.406 33.309 1.00 81.00 102 ALA A C 1
ATOM 800 O O . ALA A 1 102 ? -22.414 -0.368 33.795 1.00 81.00 102 ALA A O 1
ATOM 801 N N 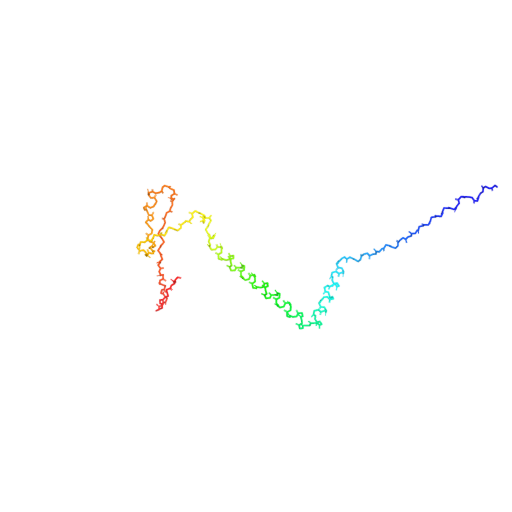. LEU A 1 103 ? -21.279 -1.431 32.168 1.00 81.31 103 LEU A N 1
ATOM 802 C CA . LEU A 1 103 ? -20.995 -0.234 31.378 1.00 81.31 103 LEU A CA 1
ATOM 803 C C . LEU A 1 103 ? -22.270 0.381 30.795 1.00 81.31 103 LEU A C 1
ATOM 805 O O . LEU A 1 103 ? -22.448 1.587 30.914 1.00 81.31 103 LEU A O 1
ATOM 809 N N . GLU A 1 104 ? -23.176 -0.438 30.253 1.00 83.62 104 GLU A N 1
ATOM 810 C CA . GLU A 1 104 ? -24.479 0.036 29.753 1.00 83.62 104 GLU A CA 1
ATOM 811 C C . GLU A 1 104 ? -25.349 0.655 30.862 1.00 83.62 104 GLU A C 1
ATOM 813 O O . GLU A 1 104 ? -26.111 1.582 30.611 1.00 83.62 104 GLU A O 1
ATOM 818 N N . GLN A 1 105 ? -25.249 0.156 32.099 1.00 84.75 105 GLN A N 1
ATOM 819 C CA . GLN A 1 105 ? -26.060 0.646 33.221 1.00 84.75 105 GLN A CA 1
ATOM 820 C C . GLN A 1 105 ? -25.496 1.907 33.885 1.00 84.75 105 GLN A C 1
ATOM 822 O O . GLN A 1 105 ? -26.258 2.693 34.443 1.00 84.75 105 GLN A O 1
ATOM 827 N N . GLN A 1 106 ? -24.172 2.078 33.887 1.00 86.69 106 GLN A N 1
ATOM 828 C CA . GLN A 1 106 ? -23.501 3.148 34.634 1.00 86.69 106 GLN A CA 1
ATOM 829 C C . GLN A 1 106 ? -23.111 4.346 33.767 1.00 86.69 106 GLN A C 1
ATOM 831 O O . GLN A 1 106 ? -22.887 5.425 34.313 1.00 86.69 106 GLN A O 1
ATOM 836 N N . ILE A 1 107 ? -23.019 4.172 32.445 1.00 83.75 107 ILE A N 1
ATOM 837 C CA . ILE A 1 107 ? -22.564 5.207 31.513 1.00 83.75 107 ILE A CA 1
ATOM 838 C C . ILE A 1 107 ? -23.658 5.434 30.458 1.00 83.75 107 ILE A C 1
ATOM 840 O O . ILE A 1 107 ? -23.781 4.631 29.531 1.00 83.75 107 ILE A O 1
ATOM 844 N N . PRO A 1 108 ? -24.462 6.507 30.577 1.00 82.25 108 PRO A N 1
ATOM 845 C CA . PRO A 1 108 ? -25.593 6.757 29.682 1.00 82.25 108 PRO A CA 1
ATOM 846 C C . PRO A 1 108 ? -25.186 7.025 28.222 1.00 82.25 108 PRO A C 1
ATOM 848 O O . PRO A 1 108 ? -26.022 6.908 27.329 1.00 82.25 108 PRO A O 1
ATOM 851 N N . GLU A 1 109 ? -23.922 7.362 27.950 1.00 85.31 109 GLU A N 1
ATOM 852 C CA . GLU A 1 109 ? -23.382 7.562 26.601 1.00 85.31 109 GLU A CA 1
ATOM 853 C C . GLU A 1 109 ? -23.140 6.247 25.828 1.00 85.31 109 GLU A C 1
ATOM 855 O O . GLU A 1 109 ? -22.935 6.274 24.611 1.00 85.31 109 GLU A O 1
ATOM 860 N N . ILE A 1 110 ? -23.157 5.090 26.502 1.00 85.44 110 ILE A N 1
ATOM 861 C CA . ILE A 1 110 ? -22.922 3.779 25.882 1.00 85.44 110 ILE A CA 1
ATOM 862 C C . ILE A 1 110 ? -24.259 3.167 25.446 1.00 85.44 110 ILE A C 1
ATOM 864 O O . ILE A 1 110 ? -25.028 2.678 26.264 1.00 85.44 110 ILE A O 1
ATOM 868 N N . GLU A 1 111 ? -24.520 3.137 24.133 1.00 84.69 111 GLU A N 1
ATOM 869 C CA . GLU A 1 111 ? -25.748 2.535 23.579 1.00 84.69 111 GLU A CA 1
ATOM 870 C C . GLU A 1 111 ? -25.788 1.007 23.706 1.00 84.69 111 GLU A C 1
ATOM 872 O O . GLU A 1 111 ? -26.848 0.435 23.957 1.00 84.69 111 GLU A O 1
ATOM 877 N N . LYS A 1 112 ? -24.651 0.346 23.449 1.00 84.31 112 LYS A N 1
ATOM 878 C CA . LYS A 1 112 ? -24.484 -1.110 23.527 1.00 84.31 112 LYS A CA 1
ATOM 879 C C . LYS A 1 112 ? -23.046 -1.472 23.868 1.00 84.31 112 LYS A C 1
ATOM 881 O O . LYS A 1 112 ? -22.110 -0.899 23.312 1.00 84.31 112 LYS A O 1
ATOM 886 N N . ALA A 1 113 ? -22.877 -2.487 24.701 1.00 83.56 113 ALA A N 1
ATOM 887 C CA . ALA A 1 113 ? -21.605 -3.094 25.033 1.00 83.56 113 ALA A CA 1
ATOM 888 C C . ALA A 1 113 ? -21.681 -4.614 24.851 1.00 83.56 113 ALA A C 1
ATOM 890 O O . ALA A 1 113 ? -22.650 -5.277 25.211 1.00 83.56 113 ALA A O 1
ATOM 891 N N . VAL A 1 114 ? -20.610 -5.195 24.320 1.00 80.19 114 VAL A N 1
ATOM 892 C CA . VAL A 1 114 ? -20.472 -6.645 24.150 1.00 80.19 114 VAL A CA 1
ATOM 893 C C . VAL A 1 114 ? -19.165 -7.116 24.769 1.00 80.19 114 VAL A C 1
ATOM 895 O O . VAL A 1 114 ? -18.207 -6.352 24.896 1.00 80.19 114 VAL A O 1
ATOM 898 N N . ARG A 1 115 ? -19.119 -8.385 25.177 1.00 75.31 115 ARG A N 1
ATOM 899 C CA . ARG A 1 115 ? -17.876 -9.010 25.639 1.00 75.31 115 ARG A CA 1
ATOM 900 C C . ARG A 1 115 ? -17.114 -9.557 24.442 1.00 75.31 115 ARG A C 1
ATOM 902 O O . ARG A 1 115 ? -17.670 -10.334 23.673 1.00 75.31 115 ARG A O 1
ATOM 909 N N . PHE A 1 116 ? -15.843 -9.187 24.326 1.00 71.19 116 PHE A N 1
ATOM 910 C CA . PHE A 1 116 ? -14.931 -9.786 23.362 1.00 71.19 116 PHE A CA 1
ATOM 911 C C . PHE A 1 116 ? -14.159 -10.912 24.051 1.00 71.19 116 PHE A C 1
ATOM 913 O O . PHE A 1 116 ? -13.245 -10.667 24.835 1.00 71.19 116 PHE A O 1
ATOM 920 N N . LEU A 1 117 ? -14.563 -12.153 23.799 1.00 68.12 117 LEU A N 1
ATOM 921 C CA . LEU A 1 117 ? -13.849 -13.335 24.266 1.00 68.12 117 LEU A CA 1
ATOM 922 C C . LEU A 1 117 ? -12.902 -13.771 23.150 1.00 68.12 117 LEU A C 1
ATOM 924 O O . LEU A 1 117 ? -13.354 -14.296 22.136 1.00 68.12 117 LEU A O 1
ATOM 928 N N . SER A 1 118 ? -11.597 -13.560 23.337 1.00 61.09 118 SER A N 1
ATOM 929 C CA . SER A 1 118 ? -10.598 -14.233 22.505 1.00 61.09 118 SER A CA 1
ATOM 930 C C . SER A 1 118 ? -10.626 -15.710 22.884 1.00 61.09 118 SER A C 1
ATOM 932 O O . SER A 1 118 ? -10.062 -16.118 23.899 1.00 61.09 118 SER A O 1
ATOM 934 N N . THR A 1 119 ? -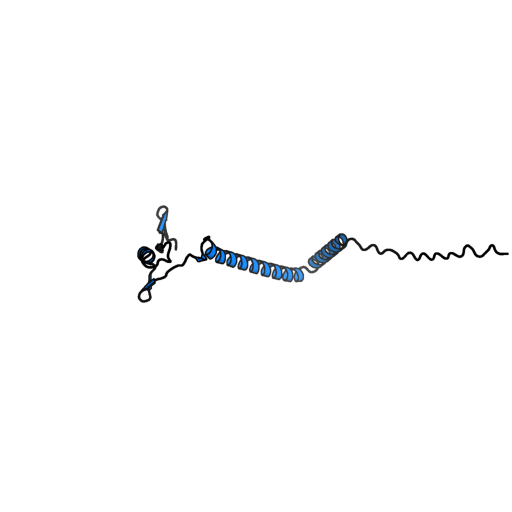11.409 -16.485 22.144 1.00 58.06 119 THR A N 1
ATOM 935 C CA . THR A 1 119 ? -11.467 -17.936 22.288 1.00 58.06 119 THR A CA 1
ATOM 936 C C . THR A 1 119 ? -10.692 -18.525 21.130 1.00 58.06 119 THR A C 1
ATOM 938 O O . THR A 1 119 ? -10.989 -18.244 19.973 1.00 58.06 119 THR A O 1
ATOM 941 N N . GLN A 1 120 ? -9.684 -19.332 21.450 1.00 58.53 120 GLN A N 1
ATOM 942 C CA . GLN A 1 120 ? -9.064 -20.217 20.476 1.00 58.53 120 GLN A CA 1
ATOM 943 C C . GLN A 1 120 ? -10.142 -21.200 20.027 1.00 58.53 120 GLN A C 1
ATOM 945 O O . GLN A 1 120 ? -10.533 -22.093 20.782 1.00 58.53 120 GLN A O 1
ATOM 950 N N . THR A 1 121 ? -10.701 -20.974 18.840 1.00 60.44 121 THR A N 1
ATOM 951 C CA . THR A 1 121 ? -11.731 -21.860 18.305 1.00 60.44 121 THR A CA 1
ATOM 952 C C . THR A 1 121 ? -11.017 -23.092 17.783 1.00 60.44 121 THR A C 1
ATOM 954 O O . THR A 1 121 ? -10.318 -23.045 16.773 1.00 60.44 121 THR A O 1
ATOM 957 N N . VAL A 1 122 ? -11.148 -24.194 18.519 1.00 65.69 122 VAL A N 1
ATOM 958 C CA . VAL A 1 122 ? -10.625 -25.488 18.091 1.00 65.69 122 VAL A CA 1
ATOM 959 C C . VAL A 1 122 ? -11.661 -26.114 17.168 1.00 65.69 122 VAL A C 1
ATOM 961 O O . VAL A 1 122 ? -12.701 -26.588 17.621 1.00 65.69 122 VAL A O 1
ATOM 964 N N . VAL A 1 123 ? -11.403 -26.082 15.864 1.00 73.00 123 VAL A N 1
ATOM 965 C CA . VAL A 1 123 ? -12.238 -26.754 14.869 1.00 73.00 123 VAL A CA 1
ATOM 966 C C . VAL A 1 123 ? -11.707 -28.175 14.711 1.00 73.00 123 VAL A C 1
ATOM 968 O O . VAL A 1 123 ? -10.570 -28.380 14.285 1.00 73.00 123 VAL A O 1
ATOM 971 N N . GLN A 1 124 ? -12.510 -29.172 15.086 1.00 68.50 124 GLN A N 1
ATOM 972 C CA . GLN A 1 124 ? -12.179 -30.576 14.856 1.00 68.50 124 GLN A CA 1
ATOM 973 C C . GLN A 1 124 ? -12.767 -31.030 13.517 1.00 68.50 124 GLN A C 1
ATOM 975 O O . GLN A 1 124 ? -13.982 -30.999 13.328 1.00 68.50 124 GLN A O 1
ATOM 980 N N . TYR A 1 125 ? -11.904 -31.487 12.610 1.00 76.06 125 TYR A N 1
ATOM 981 C CA . TYR A 1 125 ? -12.303 -32.207 11.402 1.00 76.06 125 TYR A CA 1
ATOM 982 C C . TYR A 1 125 ? -11.692 -33.610 11.442 1.00 76.06 125 TYR A C 1
ATOM 984 O O . TYR A 1 125 ? -10.470 -33.761 11.522 1.00 76.06 125 TYR A O 1
ATOM 992 N N . GLU A 1 126 ? -12.552 -34.630 11.420 1.00 81.06 126 GLU A N 1
ATOM 993 C CA . GLU A 1 126 ? -12.186 -36.035 11.645 1.00 81.06 126 GLU A CA 1
ATOM 994 C C . GLU A 1 126 ? -11.400 -36.211 12.966 1.00 81.06 126 GLU A C 1
ATOM 996 O O . GLU A 1 126 ? -11.947 -35.960 14.043 1.00 81.06 126 GLU A O 1
ATOM 1001 N N . GLU A 1 127 ? -10.125 -36.609 12.913 1.00 71.56 127 GLU A N 1
ATOM 1002 C CA . GLU A 1 127 ? -9.251 -36.779 14.089 1.00 71.56 127 GLU A CA 1
ATOM 1003 C C . GLU A 1 127 ? -8.293 -35.598 14.329 1.00 71.56 127 GLU A C 1
ATOM 1005 O O . GLU A 1 127 ? -7.495 -35.625 15.268 1.00 71.56 127 GLU A O 1
ATOM 1010 N N . LYS A 1 128 ? -8.333 -34.548 13.496 1.00 60.44 128 LYS A N 1
ATOM 1011 C CA . LYS A 1 128 ? -7.401 -33.416 13.596 1.00 60.44 128 LYS A CA 1
ATOM 1012 C C . LYS A 1 128 ? -8.082 -32.196 14.201 1.00 60.44 128 LYS A C 1
ATOM 1014 O O . LYS A 1 128 ? -9.080 -31.695 13.686 1.00 60.44 128 LYS A O 1
ATOM 1019 N N . MET A 1 129 ? -7.505 -31.719 15.300 1.00 69.31 129 MET A N 1
ATOM 1020 C CA . MET A 1 129 ? -7.879 -30.467 15.947 1.00 69.31 129 MET A CA 1
ATOM 1021 C C . MET A 1 129 ? -7.041 -29.331 15.367 1.00 69.31 129 MET A C 1
ATOM 1023 O O . MET A 1 129 ? -5.813 -29.355 15.456 1.00 69.31 129 MET A O 1
ATOM 1027 N N . PHE A 1 130 ? -7.709 -28.340 14.786 1.00 66.69 130 PHE A N 1
ATOM 1028 C CA . PHE A 1 130 ? -7.089 -27.121 14.284 1.00 66.69 130 PHE A CA 1
ATOM 1029 C C . PHE A 1 130 ? -7.443 -25.979 15.223 1.00 66.69 130 PHE A C 1
ATOM 1031 O O . PHE A 1 130 ? -8.615 -25.722 15.478 1.00 66.69 130 PHE A O 1
ATOM 1038 N N . VAL A 1 131 ? -6.423 -25.321 15.761 1.00 63.06 131 VAL A N 1
ATOM 1039 C CA . VAL A 1 131 ? -6.598 -24.117 16.568 1.00 63.06 131 VAL A CA 1
ATOM 1040 C C . VAL A 1 131 ? -6.439 -22.929 15.633 1.00 63.06 131 VAL A C 1
ATOM 1042 O O . VAL A 1 131 ? -5.317 -22.627 15.228 1.00 63.06 131 VAL A O 1
ATOM 1045 N N . GLU A 1 132 ? -7.539 -22.274 15.267 1.00 54.91 132 GLU A N 1
ATOM 1046 C CA . GLU A 1 132 ? -7.426 -20.975 14.602 1.00 54.91 132 GLU A CA 1
ATOM 1047 C C . GLU A 1 132 ? -7.099 -19.913 15.657 1.00 54.91 132 GLU A C 1
ATOM 1049 O O . GLU A 1 132 ? -7.750 -19.833 16.706 1.00 54.91 132 GLU A O 1
ATOM 1054 N N . SER A 1 133 ? -6.002 -19.192 15.409 1.00 48.47 133 SER A N 1
ATOM 1055 C CA . SER A 1 133 ? -5.458 -18.125 16.260 1.00 48.47 133 SER A CA 1
ATOM 1056 C C . SER A 1 133 ? -5.845 -16.758 15.727 1.00 48.47 133 SER A C 1
ATOM 1058 O O . SER A 1 133 ? -5.807 -16.601 14.488 1.00 48.47 133 SER A O 1
#

Secondary structure (DSSP, 8-state):
---SSS--------------PPPHHHHHHHHHHHHHHHHHHSHHHHHHHHHHHHHHHHHHHHHHHHHHHHHHHTT-STTGGG-----EEETTEEE----HHHHHHH-TT-S---------EEEEETTEEEEE-

pLDDT: mean 75.67, std 14.23, range [38.88, 97.62]

Radius of gyration: 39.28 Å; chains: 1; bounding box: 47×99×112 Å